Protein AF-A0A0V0H2L8-F1 (afdb_monomer)

Mean predicted aligned error: 6.73 Å

InterPro domains:
  IPR000157 Toll/interleukin-1 receptor homology (TIR) domain [PF01582] (1-59)
  IPR035897 Toll/interleukin-1 receptor homology (TIR) domain superfamily [G3DSA:3.40.50.10140] (1-61)
  IPR035897 Toll/interleukin-1 receptor homology (TIR) domain superfamily [SSF52200] (1-53)

pLDDT: mean 82.9, std 13.0, range [43.56, 94.81]

Secondary structure (DSSP, 8-state):
---EEESS-HHHHHHT-THHHHHHHHHIIIII-HHHHHHHHHHHHHHHHS--EEE------

Nearest PDB structures (foldseek):
  3ozi-assembly1_A  TM=9.090E-01  e=2.303E-03  Linum usitatissimum
  5h3c-assembly1_A  TM=8.936E-01  e=2.303E-03  Arabidopsis thaliana
  7xoz-assembly1_B  TM=8.635E-01  e=2.465E-03  Arabidopsis thaliana
  7xoz-assembly1_E  TM=8.706E-01  e=5.559E-03  Arabidopsis thaliana
  7crc-assembly1_C  TM=8.520E-01  e=5.559E-03  Arabidopsis thaliana

Structure (mmCIF, N/CA/C/O backbone):
data_AF-A0A0V0H2L8-F1
#
_entry.id   AF-A0A0V0H2L8-F1
#
loop_
_atom_site.group_PDB
_atom_site.id
_atom_site.type_symbol
_atom_site.label_atom_id
_atom_site.label_alt_id
_atom_site.label_comp_id
_atom_site.label_asym_id
_atom_site.label_entity_id
_atom_site.label_seq_id
_atom_site.pdbx_PDB_ins_code
_atom_site.Cartn_x
_atom_site.Cartn_y
_atom_site.Cartn_z
_atom_site.occupancy
_atom_site.B_iso_or_equiv
_atom_site.auth_seq_id
_atom_site.auth_comp_id
_atom_site.auth_asym_id
_atom_s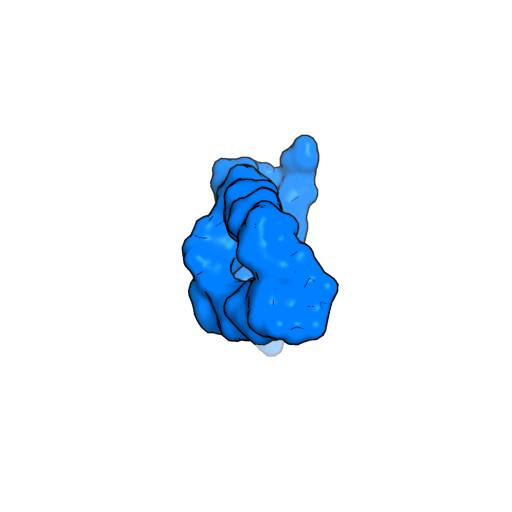ite.auth_atom_id
_atom_site.pdbx_PDB_model_num
ATOM 1 N N . VAL A 1 1 ? 12.449 -7.578 3.309 1.00 82.19 1 VAL A N 1
ATOM 2 C CA . VAL A 1 1 ? 11.220 -7.808 2.513 1.00 82.19 1 VAL A CA 1
ATOM 3 C C . VAL A 1 1 ? 11.541 -7.441 1.079 1.00 82.19 1 VAL A C 1
ATOM 5 O O . VAL A 1 1 ? 12.1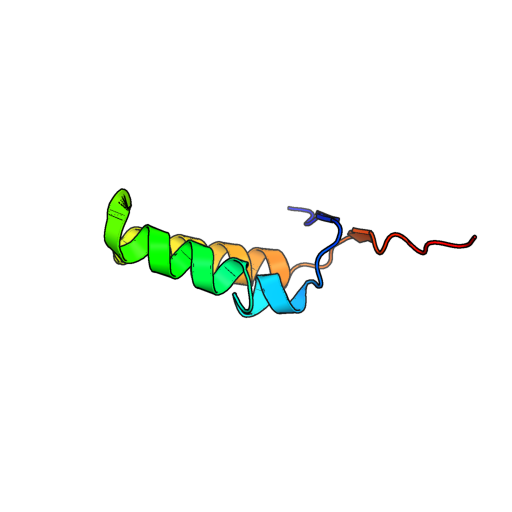89 -6.420 0.896 1.00 82.19 1 VAL A O 1
ATOM 8 N N . LEU A 1 2 ? 11.165 -8.272 0.106 1.00 85.50 2 LEU A N 1
ATOM 9 C CA . LEU A 1 2 ? 11.329 -7.980 -1.320 1.00 85.50 2 LEU A CA 1
ATOM 10 C C . LEU A 1 2 ? 9.930 -7.901 -1.954 1.00 85.50 2 LEU A C 1
ATOM 12 O O . LEU A 1 2 ? 9.258 -8.933 -2.003 1.00 85.50 2 LEU A O 1
ATOM 16 N N . PRO A 1 3 ? 9.457 -6.716 -2.373 1.00 86.12 3 PRO A N 1
ATOM 17 C CA . PRO A 1 3 ? 8.166 -6.580 -3.040 1.00 86.12 3 PRO A CA 1
ATOM 18 C C . PRO A 1 3 ? 8.217 -7.168 -4.455 1.00 86.12 3 PRO A C 1
ATOM 20 O O . PRO A 1 3 ? 9.197 -6.971 -5.177 1.00 86.12 3 PRO A O 1
ATOM 23 N N . ILE A 1 4 ? 7.144 -7.856 -4.846 1.00 88.94 4 ILE A N 1
ATOM 24 C CA . ILE A 1 4 ? 6.908 -8.324 -6.216 1.00 88.94 4 ILE A CA 1
ATOM 25 C C . ILE A 1 4 ? 5.649 -7.618 -6.713 1.00 88.94 4 ILE A C 1
ATOM 27 O O . ILE A 1 4 ? 4.577 -7.801 -6.132 1.00 88.94 4 ILE A O 1
ATOM 31 N N . PHE A 1 5 ? 5.778 -6.817 -7.770 1.00 86.56 5 PHE A N 1
ATOM 32 C CA . PHE A 1 5 ? 4.649 -6.147 -8.413 1.00 86.56 5 PHE A CA 1
ATOM 33 C C . PHE A 1 5 ? 4.267 -6.930 -9.665 1.00 86.56 5 PHE A C 1
ATOM 35 O O . PHE A 1 5 ? 5.073 -7.074 -10.582 1.00 86.56 5 PHE A O 1
ATOM 42 N N . TYR A 1 6 ? 3.054 -7.482 -9.668 1.00 88.12 6 TYR A N 1
ATOM 43 C CA . TYR A 1 6 ? 2.535 -8.303 -10.757 1.00 88.12 6 TYR A CA 1
ATOM 44 C C . TYR A 1 6 ? 1.403 -7.568 -11.462 1.00 88.12 6 TYR A C 1
ATOM 46 O O . TYR A 1 6 ? 0.373 -7.312 -10.839 1.00 88.12 6 TYR A O 1
ATOM 54 N N . ASP A 1 7 ? 1.615 -7.235 -12.737 1.00 87.38 7 ASP A N 1
ATOM 55 C CA . ASP A 1 7 ? 0.631 -6.551 -13.591 1.00 87.38 7 ASP A CA 1
ATOM 56 C C . ASP A 1 7 ? 0.046 -5.275 -12.954 1.00 87.38 7 ASP A C 1
ATOM 58 O O . ASP A 1 7 ? -1.124 -4.924 -13.093 1.00 87.38 7 ASP A O 1
ATOM 62 N N . VAL A 1 8 ? 0.878 -4.586 -12.175 1.00 85.69 8 VAL A N 1
ATOM 63 C CA . VAL A 1 8 ? 0.518 -3.358 -11.480 1.00 85.69 8 VAL A CA 1
ATOM 64 C C . VAL A 1 8 ? 1.699 -2.411 -11.512 1.00 85.69 8 VAL A C 1
ATOM 66 O O . VAL A 1 8 ? 2.843 -2.807 -11.296 1.00 85.69 8 VAL A O 1
ATOM 69 N N . ASP A 1 9 ? 1.410 -1.136 -11.741 1.00 86.50 9 ASP A N 1
ATOM 70 C CA . ASP A 1 9 ? 2.400 -0.087 -11.574 1.00 86.50 9 ASP A CA 1
ATOM 71 C C . ASP A 1 9 ? 2.664 0.134 -10.066 1.00 86.50 9 ASP A C 1
ATOM 73 O O . ASP A 1 9 ? 1.723 0.429 -9.313 1.00 86.50 9 ASP A O 1
ATOM 77 N N . PRO A 1 10 ? 3.921 0.038 -9.590 1.00 87.31 10 PRO A N 1
ATOM 78 C CA . PRO A 1 10 ? 4.258 0.235 -8.179 1.00 87.31 10 PRO A CA 1
ATOM 79 C C . PRO A 1 10 ? 3.775 1.573 -7.600 1.00 87.31 10 PRO A C 1
ATOM 81 O O . PRO A 1 10 ? 3.519 1.673 -6.400 1.00 87.31 10 PRO A O 1
ATOM 84 N N . SER A 1 11 ? 3.604 2.614 -8.421 1.00 88.31 11 SER A N 1
ATOM 85 C CA . SER A 1 11 ? 3.063 3.908 -7.994 1.00 88.31 11 SER A CA 1
ATOM 86 C C . SER A 1 11 ? 1.584 3.843 -7.606 1.00 88.31 11 SER A C 1
ATOM 88 O O . SER A 1 11 ? 1.179 4.585 -6.707 1.00 88.31 11 SER A O 1
ATOM 90 N N . GLN A 1 12 ? 0.796 2.942 -8.208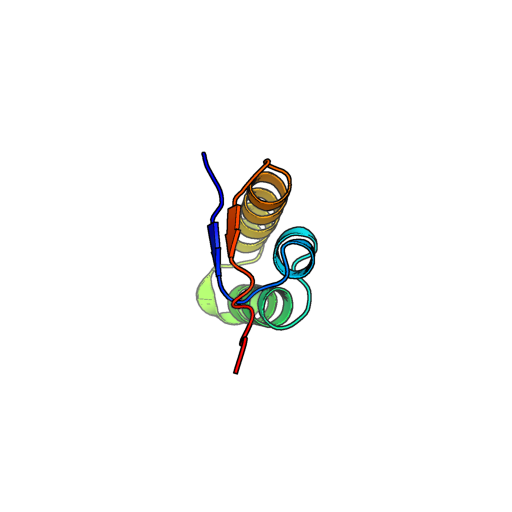 1.00 90.38 12 GLN A N 1
ATOM 91 C CA . GLN A 1 12 ? -0.595 2.694 -7.808 1.00 90.38 12 GLN A CA 1
ATOM 92 C C . GLN A 1 12 ? -0.645 2.062 -6.418 1.00 90.38 12 GLN A C 1
ATOM 94 O O . GLN A 1 12 ? -1.466 2.462 -5.597 1.00 90.38 12 GLN A O 1
ATOM 99 N N . VAL A 1 13 ? 0.290 1.154 -6.114 1.00 91.12 13 VAL A N 1
ATOM 100 C CA . VAL A 1 13 ? 0.428 0.560 -4.776 1.00 91.12 13 VAL A CA 1
ATOM 101 C C . VAL A 1 13 ? 0.944 1.588 -3.775 1.00 91.12 13 VAL A C 1
ATOM 103 O O . VAL A 1 13 ? 0.404 1.678 -2.679 1.00 91.12 13 VAL A O 1
ATOM 106 N N . ARG A 1 14 ? 1.944 2.398 -4.147 1.00 91.19 14 ARG A N 1
ATOM 107 C CA . ARG A 1 14 ? 2.571 3.409 -3.278 1.00 91.19 14 ARG A CA 1
ATOM 108 C C . ARG A 1 14 ? 1.628 4.534 -2.879 1.00 91.19 14 ARG A C 1
ATOM 110 O O . ARG A 1 14 ? 1.704 5.011 -1.754 1.00 91.19 14 ARG A O 1
ATOM 117 N N . LYS A 1 15 ? 0.790 4.990 -3.809 1.00 91.75 15 LYS A N 1
ATOM 118 C CA . LYS A 1 15 ? -0.168 6.080 -3.575 1.00 91.75 15 LYS A CA 1
ATOM 119 C C . LYS A 1 15 ? -1.557 5.567 -3.194 1.00 91.75 15 LYS A C 1
ATOM 121 O O . LYS A 1 15 ? -2.403 6.366 -2.821 1.00 91.75 15 LYS A O 1
ATOM 126 N N . GLN A 1 16 ? -1.769 4.250 -3.283 1.00 90.31 16 GLN A N 1
ATOM 127 C CA . GLN A 1 16 ? -3.071 3.601 -3.144 1.00 90.31 16 GLN A CA 1
ATOM 128 C C . GLN A 1 16 ? -4.117 4.250 -4.062 1.00 90.31 16 GLN 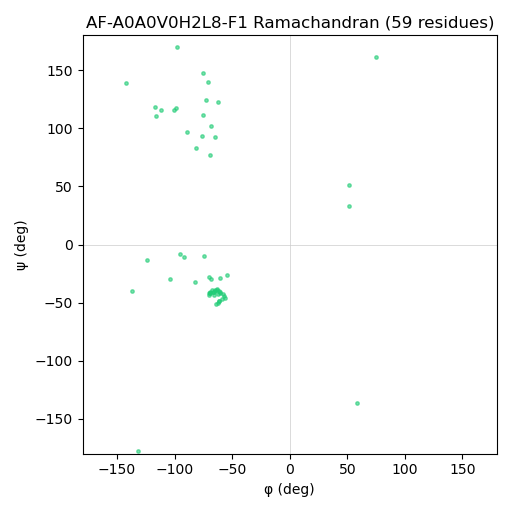A C 1
ATOM 130 O O . GLN A 1 16 ? -5.198 4.637 -3.631 1.00 90.31 16 GLN A O 1
ATOM 135 N N . ASN A 1 17 ? -3.763 4.373 -5.342 1.00 90.25 17 ASN A N 1
ATOM 136 C CA . ASN A 1 17 ? -4.621 4.928 -6.387 1.00 90.25 17 ASN A CA 1
ATOM 137 C C . ASN A 1 17 ? -5.310 3.798 -7.173 1.00 90.25 17 ASN A C 1
ATOM 139 O O . ASN A 1 17 ? -4.981 2.620 -7.011 1.00 90.25 17 ASN A O 1
ATOM 143 N N . GLY A 1 18 ? -6.283 4.156 -8.016 1.00 88.12 18 GLY A N 1
ATOM 144 C CA . GLY A 1 18 ? -7.018 3.191 -8.833 1.00 88.12 18 GLY A CA 1
ATOM 145 C C . GLY A 1 18 ? -7.712 2.131 -7.975 1.00 88.12 18 GLY A C 1
ATOM 146 O O . GLY A 1 18 ? -8.275 2.437 -6.922 1.00 88.12 18 GLY A O 1
ATOM 147 N N . SER A 1 19 ? -7.615 0.868 -8.392 1.00 90.50 19 SER A N 1
ATOM 148 C CA . SER A 1 19 ? -8.273 -0.257 -7.717 1.00 90.50 19 SER A CA 1
ATOM 149 C C . SER A 1 19 ? -7.826 -0.459 -6.263 1.00 90.50 19 SER A C 1
ATOM 151 O O . SER A 1 19 ? -8.621 -0.915 -5.441 1.00 90.50 19 SER A O 1
ATOM 153 N N . PHE A 1 20 ? -6.588 -0.090 -5.908 1.00 90.31 20 PHE A N 1
ATOM 154 C CA . PHE A 1 20 ? -6.091 -0.202 -4.531 1.00 90.31 20 PHE A CA 1
ATOM 155 C C . PHE A 1 20 ? -6.786 0.788 -3.595 1.00 90.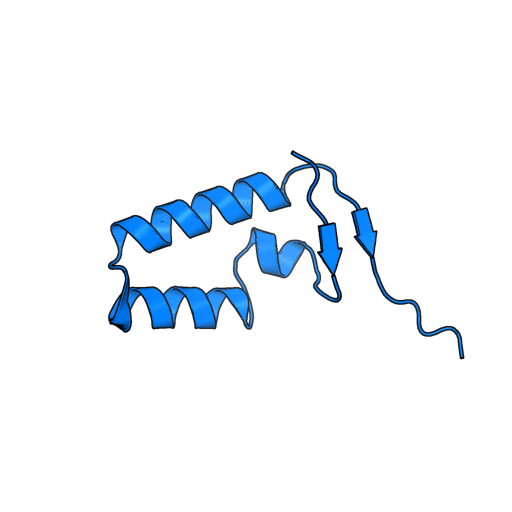31 20 PHE A C 1
ATOM 157 O O . PHE A 1 20 ? -7.163 0.416 -2.483 1.00 90.31 20 PHE A O 1
ATOM 164 N N . GLY A 1 21 ? -6.986 2.027 -4.049 1.00 90.56 21 GLY A N 1
ATOM 165 C CA . GLY A 1 21 ? -7.704 3.050 -3.290 1.00 90.56 21 GLY A CA 1
ATOM 166 C C . GLY A 1 21 ? -9.163 2.669 -3.079 1.00 90.56 21 GLY A C 1
ATOM 167 O O . GLY A 1 21 ? -9.623 2.594 -1.940 1.00 90.56 21 GLY A O 1
ATOM 168 N N . GLU A 1 22 ? -9.853 2.314 -4.167 1.00 92.12 22 GLU A N 1
ATOM 169 C CA . GLU A 1 22 ? -11.260 1.894 -4.137 1.00 92.12 22 GLU A CA 1
ATOM 170 C C . GLU A 1 22 ? -11.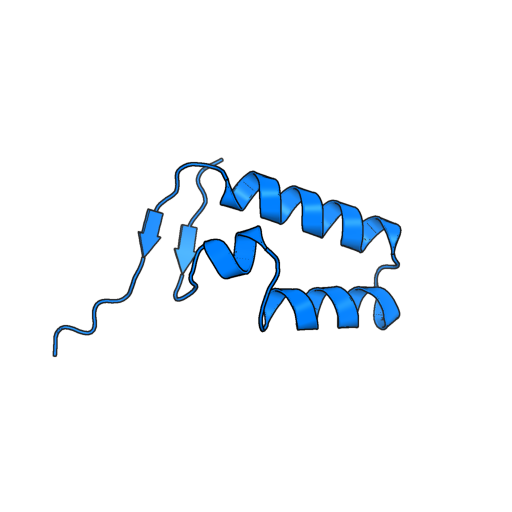486 0.698 -3.200 1.00 92.12 22 GLU A C 1
ATOM 172 O O . GLU A 1 22 ? -12.424 0.689 -2.398 1.00 92.12 22 GLU A O 1
ATOM 177 N N . ALA A 1 23 ? -10.604 -0.306 -3.255 1.00 90.88 23 ALA A N 1
ATOM 178 C CA . ALA A 1 23 ? -10.695 -1.473 -2.390 1.00 90.88 23 ALA A CA 1
ATOM 179 C C . ALA A 1 23 ? -10.471 -1.115 -0.914 1.00 90.88 23 ALA A C 1
ATOM 181 O O . ALA A 1 23 ? -11.196 -1.614 -0.051 1.00 90.88 23 ALA A O 1
ATOM 182 N N . LEU A 1 24 ? -9.485 -0.271 -0.598 1.00 91.25 24 LEU A N 1
ATOM 183 C CA . LEU A 1 24 ? -9.205 0.129 0.783 1.00 91.25 24 LEU A CA 1
ATOM 184 C C . LEU A 1 24 ? -10.340 0.970 1.370 1.00 91.25 24 LEU A C 1
ATOM 186 O O . LEU A 1 24 ? -10.727 0.736 2.515 1.00 91.25 24 LEU A O 1
ATOM 190 N N . ASP A 1 25 ? -10.912 1.883 0.591 1.00 89.00 25 ASP A N 1
ATOM 191 C CA . ASP A 1 25 ? -12.005 2.739 1.048 1.00 89.00 25 ASP A CA 1
ATOM 192 C C . ASP A 1 25 ? -13.303 1.937 1.237 1.00 89.00 25 ASP A C 1
ATOM 194 O O . ASP A 1 25 ? -13.930 2.029 2.293 1.00 89.00 25 ASP A O 1
ATOM 198 N N . LYS A 1 26 ? -13.633 1.016 0.318 1.00 89.31 26 LYS A N 1
ATOM 199 C CA . LYS A 1 26 ? -14.757 0.080 0.504 1.00 89.31 26 LYS A CA 1
ATOM 200 C C . LYS A 1 26 ? -14.603 -0.767 1.774 1.00 89.31 26 LYS A C 1
ATOM 202 O O . LYS A 1 26 ? -15.556 -0.974 2.523 1.00 89.31 26 LYS A O 1
ATOM 207 N N . ASN A 1 27 ? -13.391 -1.252 2.037 1.00 83.06 27 ASN A N 1
ATOM 208 C CA . ASN A 1 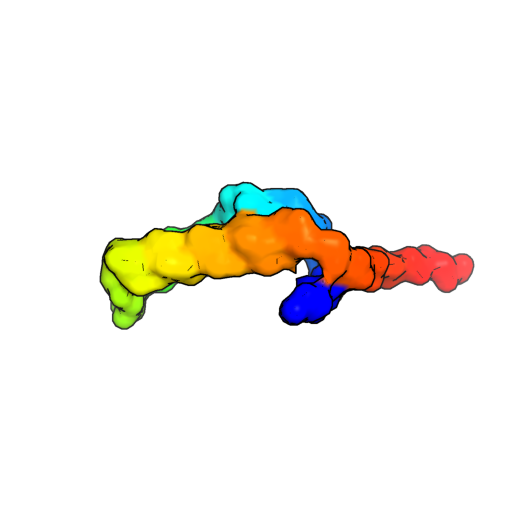27 ? -13.081 -2.056 3.221 1.00 83.06 27 ASN A CA 1
ATOM 209 C C . ASN A 1 27 ? -13.118 -1.247 4.531 1.00 83.06 27 ASN A C 1
ATOM 211 O O . ASN A 1 27 ? -13.422 -1.811 5.591 1.00 83.06 27 ASN A O 1
ATOM 215 N N . LYS A 1 28 ? -12.838 0.063 4.461 1.00 82.88 28 LYS A N 1
ATOM 216 C CA . LYS A 1 28 ? -12.887 1.003 5.591 1.00 82.88 28 LYS A CA 1
ATOM 217 C C . LYS A 1 28 ? -14.292 1.120 6.161 1.00 82.88 28 LYS A C 1
ATOM 219 O O . LYS A 1 28 ? -14.454 1.111 7.380 1.00 82.88 28 LYS A O 1
ATOM 224 N N . GLU A 1 29 ? -15.281 1.190 5.277 1.00 74.44 29 GLU A N 1
ATOM 225 C CA . GLU A 1 29 ? -16.687 1.388 5.628 1.00 74.44 29 GLU A CA 1
ATOM 226 C C . GLU A 1 29 ? -17.391 0.090 6.039 1.00 74.44 29 GLU A C 1
ATOM 228 O O . GLU A 1 29 ? -18.282 0.120 6.885 1.00 74.44 29 GLU A O 1
ATOM 233 N N . GLN A 1 30 ? -16.999 -1.052 5.462 1.00 73.31 30 GLN A N 1
ATOM 234 C CA . GLN A 1 30 ? -17.812 -2.273 5.529 1.00 73.31 30 GLN A CA 1
ATOM 235 C C . GLN A 1 30 ? -17.312 -3.343 6.507 1.00 73.31 30 GLN A C 1
ATOM 237 O O . GLN A 1 30 ? -18.125 -4.127 6.992 1.00 73.31 30 GLN A O 1
ATOM 242 N N . LEU A 1 31 ? -16.001 -3.441 6.765 1.00 74.12 31 LEU A N 1
ATOM 243 C CA . LEU A 1 31 ? -15.439 -4.679 7.334 1.00 74.12 31 LEU A CA 1
ATOM 244 C C . LEU A 1 31 ? -14.422 -4.480 8.457 1.00 74.12 31 LEU A C 1
ATOM 246 O O . LEU A 1 31 ? -14.408 -5.252 9.416 1.00 74.12 31 LEU A O 1
ATOM 250 N N . PHE A 1 32 ? -13.541 -3.488 8.339 1.00 79.94 32 PHE A N 1
ATOM 251 C CA . PHE A 1 32 ? -12.300 -3.489 9.123 1.00 79.94 32 PHE A CA 1
ATOM 252 C C . PHE A 1 32 ? -12.079 -2.241 9.979 1.00 79.94 32 PHE A C 1
ATOM 254 O O . PHE A 1 32 ? -11.229 -2.267 10.872 1.00 79.94 32 PHE A O 1
ATOM 261 N N . GLY A 1 33 ? -12.861 -1.185 9.743 1.00 87.44 33 GLY A N 1
ATOM 262 C CA . GLY A 1 33 ? -12.768 0.084 10.456 1.00 87.44 33 GLY A CA 1
ATOM 263 C C . GLY A 1 33 ? -11.573 0.942 10.031 1.00 87.44 33 GLY A C 1
ATOM 264 O O . GLY A 1 33 ? -10.592 0.469 9.451 1.00 87.44 33 GLY A O 1
ATOM 265 N N . ALA A 1 34 ? -11.660 2.236 10.344 1.00 88.69 34 ALA A N 1
ATOM 266 C CA . ALA A 1 34 ? -10.703 3.240 9.886 1.00 88.69 34 ALA A CA 1
ATOM 267 C C . ALA A 1 34 ? -9.259 2.955 10.320 1.00 88.69 34 ALA A C 1
ATOM 269 O O . ALA A 1 34 ? -8.360 2.982 9.487 1.00 88.69 34 ALA A O 1
ATOM 270 N N . GLU A 1 35 ? -9.035 2.623 11.593 1.00 90.75 35 GLU A N 1
ATOM 271 C CA . GLU A 1 35 ? -7.685 2.431 12.138 1.00 90.75 35 GLU A CA 1
ATOM 272 C C . GLU A 1 35 ? -6.914 1.308 11.427 1.00 90.75 35 GLU A C 1
ATOM 274 O O . GLU A 1 35 ? -5.724 1.440 11.137 1.00 90.75 35 GLU A O 1
ATOM 279 N N . ARG A 1 36 ? -7.590 0.195 11.117 1.00 90.19 36 ARG A N 1
ATOM 280 C CA . ARG A 1 36 ? -6.949 -0.942 10.450 1.00 90.19 36 ARG A CA 1
ATOM 281 C C . ARG A 1 36 ? -6.582 -0.604 9.009 1.00 90.19 36 ARG A C 1
ATOM 283 O O . ARG A 1 36 ? -5.485 -0.941 8.573 1.00 90.19 36 ARG A O 1
ATOM 290 N N . VAL A 1 37 ? -7.473 0.088 8.301 1.00 91.25 37 VAL A N 1
ATOM 291 C CA . VAL A 1 37 ? -7.220 0.512 6.921 1.00 91.25 37 VAL A CA 1
ATOM 292 C C . VAL A 1 37 ? -6.064 1.506 6.845 1.00 91.25 37 VAL A C 1
ATOM 294 O O . VAL A 1 37 ? -5.227 1.368 5.958 1.00 91.25 37 VAL A O 1
ATOM 297 N N . GLU A 1 38 ? -5.942 2.439 7.793 1.00 92.25 38 GLU A N 1
ATOM 298 C CA . GLU A 1 38 ? -4.791 3.354 7.826 1.00 92.25 38 GLU A CA 1
ATOM 299 C C . GLU A 1 38 ? -3.463 2.607 8.048 1.00 92.25 38 GLU A C 1
ATOM 301 O O . GLU A 1 38 ? -2.471 2.897 7.378 1.00 92.25 38 GLU A O 1
ATOM 306 N N . LYS A 1 39 ? -3.437 1.574 8.906 1.00 94.81 39 LYS A N 1
ATOM 307 C CA . LYS A 1 39 ? -2.238 0.728 9.080 1.00 94.81 39 LYS A CA 1
ATOM 308 C C . LYS A 1 39 ? -1.862 -0.020 7.798 1.00 94.81 39 LYS A C 1
ATOM 310 O O . LYS A 1 39 ? -0.680 -0.141 7.487 1.00 94.81 39 LYS A O 1
ATOM 315 N N . TRP A 1 40 ? -2.842 -0.504 7.038 1.00 94.06 40 TRP A N 1
ATOM 316 C CA . TRP A 1 40 ? -2.586 -1.142 5.744 1.00 94.06 40 TRP A CA 1
ATOM 317 C C . TRP A 1 40 ? -2.097 -0.150 4.688 1.00 94.06 40 TRP A C 1
ATOM 319 O O . TRP A 1 40 ? -1.155 -0.473 3.968 1.00 94.06 40 TRP A O 1
ATOM 329 N N . LYS A 1 41 ? -2.670 1.062 4.628 1.00 93.94 41 LYS A N 1
ATOM 330 C CA . LYS A 1 41 ? -2.193 2.146 3.748 1.00 93.94 41 LYS A CA 1
ATOM 331 C C . LYS A 1 41 ? -0.716 2.461 4.016 1.00 93.94 41 LYS A C 1
ATOM 333 O O . LYS A 1 41 ? 0.083 2.512 3.078 1.00 93.94 41 LYS A O 1
ATOM 338 N N . ALA A 1 42 ? -0.332 2.572 5.289 1.00 94.62 42 ALA A N 1
ATOM 339 C CA . ALA A 1 42 ? 1.061 2.779 5.684 1.00 94.62 42 ALA A CA 1
ATOM 340 C C . ALA A 1 42 ? 1.966 1.611 5.253 1.00 94.62 42 ALA A C 1
ATOM 342 O O . ALA A 1 42 ? 2.964 1.829 4.569 1.00 94.62 42 ALA A O 1
ATOM 343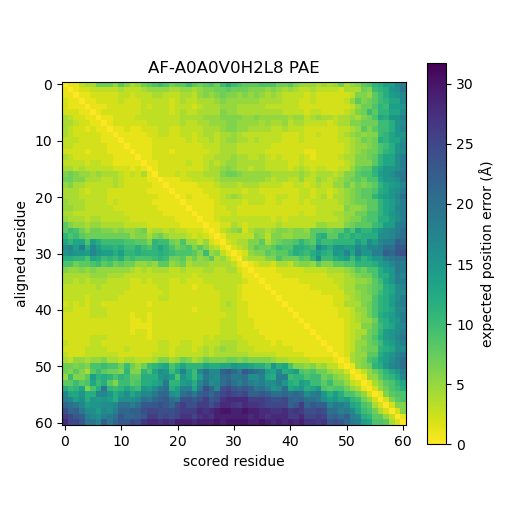 N N . ALA A 1 43 ? 1.581 0.369 5.563 1.00 94.06 43 ALA A N 1
ATOM 344 C CA . ALA A 1 43 ? 2.375 -0.812 5.220 1.00 94.06 43 ALA A CA 1
ATOM 345 C C . ALA A 1 43 ? 2.564 -0.992 3.702 1.00 94.06 43 ALA A C 1
ATOM 347 O O . ALA A 1 43 ? 3.654 -1.341 3.251 1.00 94.06 43 ALA A O 1
ATOM 348 N N . LEU A 1 44 ? 1.525 -0.727 2.902 1.00 92.94 44 LEU A N 1
ATOM 349 C CA . LEU A 1 44 ? 1.603 -0.773 1.438 1.00 92.94 44 LEU A CA 1
ATOM 350 C C . LEU A 1 44 ? 2.528 0.312 0.889 1.00 92.94 44 LEU A C 1
ATOM 352 O O . LEU A 1 44 ? 3.324 0.037 -0.006 1.00 92.94 44 LEU A O 1
ATOM 356 N N . THR A 1 45 ? 2.462 1.521 1.448 1.00 92.81 45 THR A N 1
ATOM 357 C CA . THR A 1 45 ? 3.362 2.621 1.082 1.00 92.81 45 THR A CA 1
ATOM 358 C C . THR A 1 45 ? 4.815 2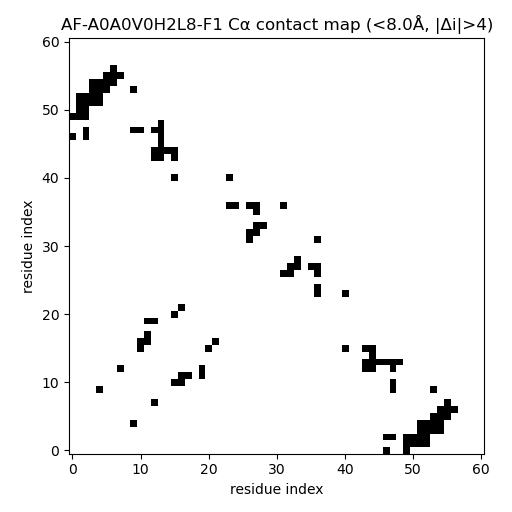.267 1.381 1.00 92.81 45 THR A C 1
ATOM 360 O O . THR A 1 45 ? 5.675 2.419 0.517 1.00 92.81 45 THR A O 1
ATOM 363 N N . GLU A 1 46 ? 5.096 1.764 2.585 1.00 92.00 46 GLU A N 1
ATOM 364 C CA . GLU A 1 46 ? 6.441 1.357 2.990 1.00 92.00 46 GLU A CA 1
ATOM 365 C C . GLU A 1 46 ? 6.978 0.233 2.105 1.00 92.00 46 GLU A C 1
ATOM 367 O O . GLU A 1 46 ? 8.079 0.353 1.571 1.00 92.00 46 GLU A O 1
ATOM 372 N N . ALA A 1 47 ? 6.184 -0.817 1.876 1.00 90.06 47 ALA A N 1
ATOM 373 C CA . ALA A 1 47 ? 6.567 -1.913 0.996 1.00 90.06 47 ALA A CA 1
ATOM 374 C C . ALA A 1 47 ? 6.824 -1.425 -0.437 1.00 90.06 47 ALA A C 1
ATOM 376 O O . ALA A 1 47 ? 7.822 -1.810 -1.039 1.00 90.06 47 ALA A O 1
ATOM 377 N N . ALA A 1 48 ? 5.986 -0.528 -0.966 1.00 88.56 48 ALA A N 1
ATOM 378 C CA . ALA A 1 48 ? 6.135 0.016 -2.314 1.00 88.56 48 ALA A CA 1
ATOM 379 C C . ALA A 1 48 ? 7.275 1.040 -2.474 1.00 88.56 48 ALA A C 1
ATOM 381 O O . ALA A 1 48 ? 7.600 1.453 -3.592 1.00 88.56 48 ALA A O 1
ATOM 382 N N . ASN A 1 49 ? 7.876 1.476 -1.366 1.00 87.75 49 ASN A N 1
ATOM 383 C CA . ASN A 1 49 ? 9.076 2.310 -1.352 1.00 87.75 49 ASN A CA 1
ATOM 384 C C . ASN A 1 49 ? 10.371 1.488 -1.288 1.00 87.75 49 ASN A C 1
ATOM 386 O O . ASN A 1 49 ? 11.448 2.050 -1.485 1.00 87.75 49 ASN A O 1
ATOM 390 N N . LEU A 1 50 ? 10.294 0.179 -1.029 1.00 86.50 50 LEU A N 1
ATOM 391 C CA . LEU A 1 50 ? 11.452 -0.708 -1.104 1.00 86.50 50 LEU A CA 1
ATOM 392 C C . LEU A 1 50 ? 11.808 -0.999 -2.567 1.00 86.50 50 LEU A C 1
ATOM 394 O O . LEU A 1 50 ? 10.929 -1.110 -3.421 1.00 86.50 50 LEU A O 1
ATOM 398 N N . CYS A 1 51 ? 13.100 -1.182 -2.851 1.00 71.44 51 CYS A N 1
ATOM 399 C CA . CYS A 1 51 ? 13.544 -1.700 -4.144 1.00 71.44 51 CYS A CA 1
ATOM 400 C C . CYS A 1 51 ? 12.981 -3.120 -4.340 1.00 71.44 51 CYS A C 1
ATOM 402 O O . CYS A 1 51 ? 13.223 -3.997 -3.507 1.00 71.44 51 CYS A O 1
ATOM 404 N N . GLY A 1 52 ? 12.227 -3.335 -5.417 1.00 68.00 52 GLY A N 1
ATOM 405 C CA . GLY A 1 52 ? 11.540 -4.591 -5.725 1.00 68.00 52 GLY A CA 1
ATOM 406 C C . GLY A 1 52 ? 11.764 -5.044 -7.164 1.00 68.00 52 GLY A C 1
ATOM 407 O O . GLY A 1 52 ? 12.530 -4.429 -7.904 1.00 68.00 52 GLY A O 1
ATOM 408 N N . TRP A 1 53 ? 11.124 -6.151 -7.535 1.00 67.69 53 TRP A N 1
ATOM 409 C CA . TRP A 1 53 ? 11.092 -6.628 -8.918 1.00 67.69 53 TRP A CA 1
ATOM 410 C C . TRP A 1 53 ? 9.771 -6.211 -9.562 1.00 67.69 53 TRP A C 1
ATOM 412 O O . TRP A 1 53 ? 8.701 -6.653 -9.132 1.00 67.69 53 TRP A O 1
ATOM 422 N N . ASP A 1 54 ? 9.870 -5.386 -10.600 1.00 62.16 54 ASP A N 1
ATOM 423 C CA . ASP A 1 54 ? 8.739 -4.974 -11.426 1.00 62.16 54 ASP A CA 1
ATOM 424 C C . ASP A 1 54 ? 8.587 -5.979 -12.574 1.00 62.16 54 ASP A C 1
ATOM 426 O O . ASP A 1 54 ? 9.291 -5.898 -13.582 1.00 62.16 54 ASP A O 1
ATOM 430 N N . LEU A 1 55 ? 7.694 -6.966 -12.422 1.00 59.03 55 LEU A N 1
ATOM 431 C CA . LEU A 1 55 ? 7.327 -7.852 -13.528 1.00 59.03 55 LEU A CA 1
ATOM 432 C C . LEU A 1 55 ? 6.280 -7.147 -14.396 1.00 59.03 55 LEU A C 1
ATOM 434 O O . LEU A 1 55 ? 5.075 -7.360 -14.263 1.00 59.03 55 LEU A O 1
ATOM 438 N N . ILE A 1 56 ? 6.760 -6.301 -15.305 1.00 55.28 56 ILE A N 1
ATOM 439 C CA . ILE A 1 56 ? 5.969 -5.866 -16.454 1.00 55.28 56 ILE A CA 1
ATOM 440 C C . ILE A 1 56 ? 5.966 -7.048 -17.425 1.00 55.28 56 ILE A C 1
ATOM 442 O O . ILE A 1 56 ? 7.013 -7.399 -17.969 1.00 55.28 56 ILE A O 1
ATOM 446 N N . ASN A 1 57 ? 4.812 -7.692 -17.623 1.00 53.72 57 ASN A N 1
ATOM 447 C CA . ASN A 1 57 ? 4.651 -8.649 -18.714 1.00 53.72 57 ASN A CA 1
ATOM 448 C C . ASN A 1 57 ? 4.783 -7.870 -20.027 1.00 53.72 57 ASN A C 1
ATOM 450 O O . ASN A 1 57 ? 3.812 -7.296 -20.516 1.00 53.72 57 ASN A O 1
ATOM 454 N N . VAL A 1 58 ? 5.996 -7.811 -20.577 1.00 52.06 58 VAL A N 1
ATOM 455 C CA . VAL A 1 58 ? 6.204 -7.343 -21.943 1.00 52.06 58 VAL A CA 1
ATOM 456 C C . VAL A 1 58 ? 5.585 -8.416 -22.827 1.00 52.06 58 VAL A C 1
ATOM 458 O O . VAL A 1 58 ? 6.120 -9.514 -22.969 1.00 52.06 58 VAL A O 1
ATOM 461 N N . THR A 1 59 ? 4.385 -8.146 -23.332 1.00 53.94 59 THR A N 1
ATOM 462 C CA . THR A 1 59 ? 3.789 -8.929 -24.409 1.00 53.94 59 THR A CA 1
ATOM 463 C C . THR A 1 59 ? 4.598 -8.656 -25.673 1.00 53.94 59 THR A C 1
ATOM 465 O O . THR A 1 59 ? 4.183 -7.865 -26.518 1.00 53.94 59 THR A O 1
ATOM 468 N N . ASP A 1 60 ? 5.772 -9.270 -25.775 1.00 50.03 60 ASP A N 1
ATOM 469 C CA . ASP A 1 60 ? 6.465 -9.415 -27.047 1.00 50.03 60 ASP A CA 1
ATOM 470 C C . ASP A 1 60 ? 5.731 -10.526 -27.806 1.00 50.03 60 ASP A C 1
ATOM 472 O O . ASP A 1 60 ? 5.928 -11.719 -27.558 1.00 50.03 60 ASP A O 1
ATOM 476 N N . GLY A 1 61 ? 4.771 -10.097 -28.630 1.00 43.56 61 GLY A N 1
ATOM 477 C CA . GLY A 1 61 ? 4.128 -10.930 -29.644 1.00 43.56 61 GLY A CA 1
ATOM 478 C C . GLY A 1 61 ? 5.048 -11.214 -30.822 1.00 43.56 61 GLY A C 1
ATOM 479 O O . GLY A 1 61 ? 5.959 -10.395 -31.081 1.00 43.56 61 GLY A O 1
#

Foldseek 3Di:
DADEDDPDDLVCQQQVDDPSVVVLVVCCPPPDHDVVSVVSNVVSNVNSPDDHDYPDPPPPD

Sequence (61 aa):
VLPIFYDVDPSQVRKQNGSFGEALDKNKEQLFGAERVEKWKAALTEAANLCGWDLINVTDG

Solvent-accessible surface area (backbone atoms only — not comparable to full-atom values): 3618 Å² total; per-residue (Å²): 135,75,46,75,34,73,85,51,62,55,64,36,52,38,68,36,39,70,70,54,30,56,52,47,54,54,39,29,80,73,79,60,38,62,72,54,42,52,53,49,54,50,52,40,28,57,50,47,69,48,82,57,51,77,50,71,81,76,81,81,123

Radius of gyration: 13.23 Å; Cα contacts (8 Å, |Δi|>4): 65; chains: 1; bounding box: 31×17×42 Å

Organism: Solanum chacoense (NCBI:txid4108)